Protein AF-A0A7C3INT1-F1 (afdb_monomer_lite)

Foldseek 3Di:
DDPLLVLLLVLQCVLLVVVPDDDCDDPRVVVVVVVVVVNCCSPPVVVVVLLVVLVVVLVVQLVVLVVQLVVLLVVCCVPVNPVQADPVGQGDPVCCPPPSNVSNVVSVCSNVPSPPSVVVSSVVSVVSSVQCVVQDDPNGGHQDQDDDPDDPDPPPRND

Structure (mmCIF, N/CA/C/O backbone):
data_AF-A0A7C3INT1-F1
#
_entry.id   AF-A0A7C3INT1-F1
#
loop_
_atom_site.group_PDB
_atom_site.id
_atom_site.type_symbol
_atom_site.label_atom_id
_atom_site.label_alt_id
_atom_site.label_comp_id
_atom_site.label_asym_id
_atom_site.label_entity_id
_atom_site.label_seq_id
_atom_site.pdbx_PDB_ins_code
_atom_site.Cartn_x
_atom_site.Cartn_y
_atom_site.Cartn_z
_atom_site.occupancy
_atom_site.B_iso_or_equiv
_atom_site.auth_seq_id
_atom_site.auth_comp_id
_atom_site.auth_asym_id
_atom_site.auth_atom_id
_atom_site.pdbx_PDB_model_num
ATOM 1 N N . MET A 1 1 ? -5.350 6.774 -11.304 1.00 66.31 1 MET A N 1
ATOM 2 C CA . MET A 1 1 ? -4.015 6.719 -10.671 1.00 66.31 1 MET A CA 1
ATOM 3 C C . MET A 1 1 ? -3.933 7.810 -9.627 1.00 66.31 1 MET A C 1
ATOM 5 O O . MET A 1 1 ? -4.370 8.922 -9.908 1.00 66.31 1 MET A O 1
ATOM 9 N N . SER A 1 2 ? -3.428 7.494 -8.437 1.00 84.94 2 SER A N 1
ATOM 10 C CA . SER A 1 2 ? -3.229 8.496 -7.383 1.00 84.94 2 SER A CA 1
ATOM 11 C C . SER A 1 2 ? -2.004 9.371 -7.681 1.00 84.94 2 SER A C 1
ATOM 13 O O . SER A 1 2 ? -1.085 8.953 -8.384 1.00 84.94 2 SER A O 1
ATOM 15 N N . GLU A 1 3 ? -1.952 10.585 -7.126 1.00 91.75 3 GLU A N 1
ATOM 16 C CA . GLU A 1 3 ? -0.785 11.472 -7.277 1.00 91.75 3 GLU A CA 1
ATOM 17 C C . GLU A 1 3 ? 0.505 10.811 -6.751 1.00 91.75 3 GLU A C 1
ATOM 19 O O . GLU A 1 3 ? 1.568 10.916 -7.364 1.00 91.75 3 GLU A O 1
ATOM 24 N N . ASN A 1 4 ? 0.406 10.071 -5.641 1.00 91.94 4 ASN A N 1
ATOM 25 C CA . ASN A 1 4 ? 1.542 9.377 -5.031 1.00 91.94 4 ASN A CA 1
ATOM 26 C C . ASN A 1 4 ? 2.052 8.222 -5.900 1.00 91.94 4 ASN A C 1
ATOM 28 O O . ASN A 1 4 ? 3.264 8.027 -5.992 1.00 91.94 4 ASN A O 1
ATOM 32 N N . GLN A 1 5 ? 1.148 7.493 -6.563 1.00 93.38 5 GLN A N 1
ATOM 33 C CA . GLN A 1 5 ? 1.514 6.455 -7.525 1.00 93.38 5 GLN A CA 1
ATOM 34 C C . GLN A 1 5 ? 2.343 7.049 -8.667 1.00 93.38 5 GLN A C 1
ATOM 36 O O . GLN A 1 5 ? 3.431 6.555 -8.948 1.00 93.38 5 GLN A O 1
ATOM 41 N N . VAL A 1 6 ? 1.872 8.141 -9.279 1.00 95.06 6 VAL A N 1
ATOM 42 C CA . VAL A 1 6 ? 2.576 8.798 -10.393 1.00 95.06 6 VAL A CA 1
ATOM 43 C C . VAL A 1 6 ? 3.956 9.292 -9.955 1.00 95.06 6 VAL A C 1
ATOM 45 O O . VAL A 1 6 ? 4.946 9.045 -10.643 1.00 95.06 6 VAL A O 1
ATOM 48 N N . LYS A 1 7 ? 4.055 9.929 -8.7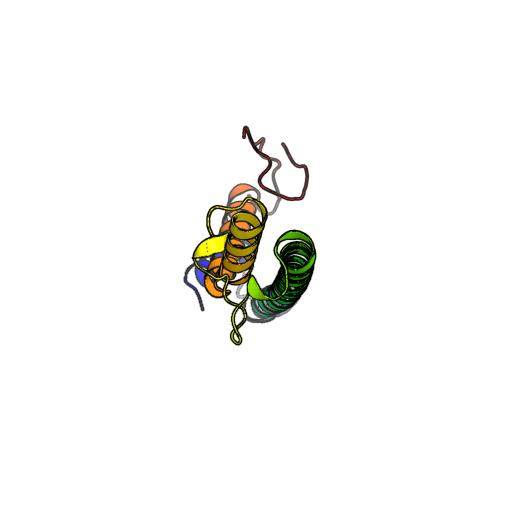80 1.00 95.19 7 LYS A N 1
ATOM 49 C CA . LYS A 1 7 ? 5.346 10.366 -8.220 1.00 95.19 7 LYS A CA 1
ATOM 50 C C . LYS A 1 7 ? 6.321 9.205 -8.043 1.00 95.19 7 LYS A C 1
ATOM 52 O O . LYS A 1 7 ? 7.490 9.338 -8.394 1.00 95.19 7 LYS A O 1
ATOM 57 N N . PHE A 1 8 ? 5.854 8.073 -7.517 1.00 95.38 8 PHE A N 1
ATOM 58 C CA . PHE A 1 8 ? 6.712 6.908 -7.323 1.00 95.38 8 PHE A CA 1
ATOM 59 C C . PHE A 1 8 ? 7.135 6.258 -8.644 1.00 95.38 8 PHE A C 1
ATOM 61 O O . PHE A 1 8 ? 8.306 5.931 -8.808 1.00 95.38 8 PHE A O 1
ATOM 68 N N . GLN A 1 9 ? 6.224 6.130 -9.610 1.00 95.00 9 GLN A N 1
ATOM 69 C CA . GLN A 1 9 ? 6.555 5.603 -10.937 1.00 95.00 9 GLN A CA 1
ATOM 70 C C . GLN A 1 9 ? 7.601 6.470 -11.650 1.00 95.00 9 GLN A C 1
ATOM 72 O O . GLN A 1 9 ? 8.540 5.939 -12.235 1.00 95.00 9 GLN A O 1
ATOM 77 N N . ASN A 1 10 ? 7.480 7.797 -11.562 1.00 94.00 10 ASN A N 1
ATOM 78 C CA . ASN A 1 10 ? 8.466 8.714 -12.138 1.00 94.00 10 ASN A CA 1
ATOM 79 C C . ASN A 1 10 ? 9.834 8.577 -11.469 1.00 94.00 10 ASN A C 1
ATOM 81 O O . ASN A 1 10 ? 10.834 8.500 -12.175 1.00 94.00 10 ASN A O 1
ATOM 85 N N . LEU A 1 11 ? 9.867 8.463 -10.136 1.00 93.50 11 LEU A N 1
ATOM 86 C CA . LEU A 1 11 ? 11.106 8.180 -9.416 1.00 93.50 11 LEU A CA 1
ATOM 87 C C . LEU A 1 11 ? 11.752 6.899 -9.953 1.00 93.50 11 LEU A C 1
ATOM 89 O O . LEU A 1 11 ? 12.918 6.927 -10.314 1.00 93.50 11 LEU A O 1
ATOM 93 N N . LEU A 1 12 ? 11.011 5.793 -10.072 1.00 92.50 12 LEU A N 1
ATOM 94 C CA . LEU A 1 12 ? 11.570 4.537 -10.585 1.00 92.50 12 LEU A CA 1
ATOM 95 C C . LEU A 1 12 ? 12.171 4.691 -11.989 1.00 92.50 12 LEU A C 1
ATOM 97 O O . LEU A 1 12 ? 13.268 4.190 -12.225 1.00 92.50 12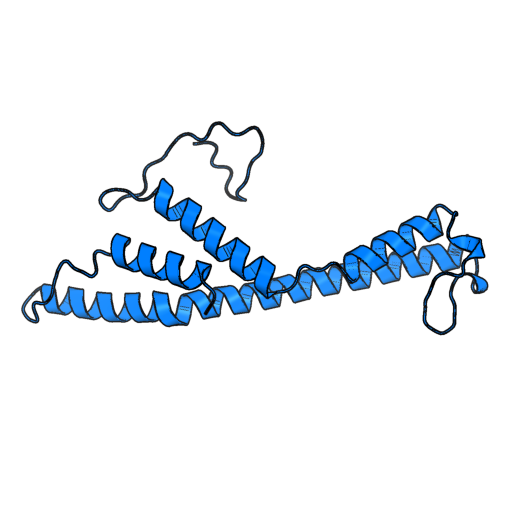 LEU A O 1
ATOM 101 N N . ARG A 1 13 ? 11.506 5.412 -12.900 1.00 90.88 13 ARG A N 1
ATOM 102 C CA . ARG A 1 13 ? 12.041 5.674 -14.250 1.00 90.88 13 ARG A CA 1
ATOM 103 C C . ARG A 1 13 ? 13.353 6.461 -14.218 1.00 90.88 13 ARG A C 1
ATOM 105 O O . ARG A 1 13 ? 14.262 6.143 -14.984 1.00 90.88 13 ARG A O 1
ATOM 112 N N . GLU A 1 14 ? 13.475 7.423 -13.304 1.00 88.69 14 GLU A N 1
ATOM 113 C CA . GLU A 1 14 ? 14.725 8.148 -13.054 1.00 88.69 14 GLU A CA 1
ATOM 114 C C . GLU A 1 14 ? 15.816 7.206 -12.519 1.00 88.69 14 GLU A C 1
ATOM 116 O O . GLU A 1 14 ? 16.918 7.169 -13.067 1.00 88.69 14 GLU A O 1
ATOM 121 N N . LEU A 1 15 ? 15.508 6.377 -11.510 1.00 87.94 15 LEU A N 1
ATOM 122 C CA . LEU A 1 15 ? 16.486 5.443 -10.929 1.00 87.94 15 LEU A CA 1
ATOM 123 C C . LEU A 1 15 ? 17.005 4.444 -11.966 1.00 87.94 15 LEU A C 1
ATOM 125 O O . LEU A 1 15 ? 18.201 4.155 -11.994 1.00 87.94 15 LEU A O 1
ATOM 129 N N . PHE A 1 16 ? 16.124 3.947 -12.835 1.00 85.81 16 PHE A N 1
ATOM 130 C CA . PHE A 1 16 ? 16.478 3.039 -13.924 1.00 85.81 16 PHE A CA 1
ATOM 131 C C . PHE A 1 16 ? 17.035 3.749 -15.167 1.00 85.81 16 PHE A C 1
ATOM 133 O O . PHE A 1 16 ? 17.254 3.091 -16.183 1.00 85.81 16 PHE A O 1
ATOM 140 N N . GLN A 1 17 ? 17.296 5.059 -15.082 1.00 79.38 17 GLN A N 1
ATOM 141 C CA . GLN A 1 17 ? 17.956 5.863 -16.113 1.00 79.38 17 GLN A CA 1
ATOM 142 C C . GLN A 1 17 ? 17.291 5.723 -17.480 1.00 79.38 17 GLN A C 1
ATOM 144 O O . GLN A 1 17 ? 17.943 5.479 -18.502 1.00 79.38 17 GLN A O 1
ATOM 149 N N . PHE A 1 18 ? 15.966 5.874 -17.508 1.00 79.44 18 PHE A N 1
ATOM 150 C CA . PHE A 1 18 ? 15.223 5.729 -18.749 1.00 79.44 18 PHE A CA 1
ATOM 151 C C . PHE A 1 18 ? 15.668 6.743 -19.826 1.00 79.44 18 PHE A C 1
ATOM 153 O O . PHE A 1 18 ? 15.566 6.456 -21.015 1.00 79.44 18 PHE A O 1
ATOM 160 N N . ASP A 1 19 ? 16.288 7.856 -19.464 1.00 71.62 19 ASP A N 1
ATOM 161 C CA . ASP A 1 19 ? 16.693 8.872 -20.439 1.00 71.62 19 ASP A CA 1
ATOM 162 C C . ASP A 1 19 ? 18.065 8.603 -21.103 1.00 71.62 19 ASP A C 1
ATOM 164 O O . ASP A 1 19 ? 18.484 9.349 -21.985 1.00 71.62 19 ASP A O 1
ATOM 168 N N . CYS A 1 20 ? 18.791 7.541 -20.718 1.00 66.12 20 CYS A N 1
ATOM 169 C CA . CYS A 1 20 ? 20.211 7.382 -21.078 1.00 66.12 20 CYS A CA 1
ATOM 170 C C . CYS A 1 20 ? 20.530 6.540 -22.333 1.00 66.12 20 CYS A C 1
ATOM 172 O O . CYS A 1 20 ? 21.707 6.411 -22.671 1.00 66.12 20 CYS A O 1
ATOM 174 N N . ALA A 1 21 ? 19.555 5.969 -23.052 1.00 62.81 21 ALA A N 1
ATOM 175 C CA . ALA A 1 21 ? 19.850 5.183 -24.260 1.00 62.81 21 ALA A CA 1
ATOM 176 C C . ALA A 1 21 ? 18.649 5.049 -25.207 1.00 62.81 21 ALA A C 1
ATOM 178 O O . ALA A 1 21 ? 17.658 4.423 -24.835 1.00 62.81 21 ALA A O 1
ATOM 179 N N . ASP A 1 22 ? 18.803 5.561 -26.433 1.00 64.00 22 ASP A N 1
ATOM 180 C CA . ASP A 1 22 ? 17.829 5.488 -27.540 1.00 64.00 22 ASP A CA 1
ATOM 181 C C . ASP A 1 22 ? 18.479 4.909 -28.819 1.00 64.00 22 ASP A C 1
ATOM 183 O O . ASP A 1 22 ? 18.247 5.332 -29.950 1.00 64.00 22 ASP A O 1
ATOM 187 N N . LEU A 1 23 ? 19.396 3.956 -28.632 1.00 74.62 23 LEU A N 1
ATOM 188 C CA . LEU A 1 23 ? 20.146 3.316 -29.715 1.00 74.62 23 LEU A CA 1
ATOM 189 C C . LEU A 1 23 ? 19.650 1.875 -29.894 1.00 74.62 23 LEU A C 1
ATOM 191 O O . LEU A 1 23 ? 19.563 1.129 -28.929 1.00 74.62 23 LEU A O 1
ATOM 195 N N . ASP A 1 24 ? 19.366 1.454 -31.127 1.00 73.94 24 ASP A N 1
ATOM 196 C CA . ASP A 1 24 ? 18.757 0.140 -31.421 1.00 73.94 24 ASP A CA 1
ATOM 197 C C . ASP A 1 24 ? 19.739 -0.896 -32.000 1.00 73.94 24 ASP A C 1
ATOM 199 O O . ASP A 1 24 ? 19.371 -1.798 -32.757 1.00 73.94 24 ASP A O 1
ATOM 203 N N . PHE A 1 25 ? 21.022 -0.807 -31.649 1.00 79.31 25 PHE A N 1
ATOM 204 C CA . PHE A 1 25 ? 22.046 -1.727 -32.152 1.00 79.31 25 PHE A CA 1
ATOM 205 C C . PHE A 1 25 ? 22.970 -2.257 -31.054 1.00 79.31 25 PHE A C 1
ATOM 207 O O . PHE A 1 25 ? 23.144 -1.652 -29.999 1.00 79.31 25 PHE A O 1
ATOM 214 N N . GLY A 1 26 ? 23.585 -3.417 -31.307 1.00 80.19 26 GLY A N 1
ATOM 215 C CA . GLY A 1 26 ? 24.545 -4.030 -30.386 1.00 80.19 26 GLY A CA 1
ATOM 216 C C . GLY A 1 26 ? 23.973 -4.242 -28.978 1.00 80.19 26 GLY A C 1
ATOM 217 O O . GLY A 1 26 ? 22.865 -4.754 -28.817 1.00 80.19 26 GLY A O 1
ATOM 218 N N . ILE A 1 27 ? 24.730 -3.836 -27.954 1.00 78.31 27 ILE A N 1
ATOM 219 C CA . ILE A 1 27 ? 24.345 -3.978 -26.540 1.00 78.31 27 ILE A CA 1
ATOM 220 C C . ILE A 1 27 ? 23.086 -3.175 -26.171 1.00 78.31 27 ILE A C 1
ATOM 222 O O . ILE A 1 27 ? 22.331 -3.588 -25.289 1.00 78.31 27 ILE A O 1
ATOM 226 N N . TYR A 1 28 ? 22.801 -2.084 -26.885 1.00 79.00 28 TYR A N 1
ATOM 227 C CA . TYR A 1 28 ? 21.659 -1.220 -26.596 1.00 79.00 28 TYR A CA 1
ATOM 228 C C . TYR A 1 28 ? 20.314 -1.902 -26.882 1.00 79.00 28 TYR A C 1
ATOM 230 O O . TYR A 1 28 ? 19.354 -1.684 -26.152 1.00 79.00 28 TYR A O 1
ATOM 238 N N . ARG A 1 29 ? 20.256 -2.853 -27.827 1.00 78.94 29 ARG A N 1
ATOM 239 C CA . ARG A 1 29 ? 19.043 -3.654 -28.082 1.00 78.94 29 ARG A CA 1
ATOM 240 C C . ARG A 1 29 ? 18.636 -4.503 -26.870 1.00 78.94 29 ARG A C 1
ATOM 242 O O . ARG A 1 29 ? 17.450 -4.654 -26.586 1.00 78.94 29 ARG A O 1
ATOM 249 N N . ILE A 1 30 ? 19.613 -5.036 -26.129 1.00 80.25 30 ILE A N 1
ATOM 250 C CA . ILE A 1 30 ? 19.364 -5.775 -24.879 1.00 80.25 30 ILE A CA 1
ATOM 251 C C . ILE A 1 30 ? 18.887 -4.812 -23.786 1.00 80.25 30 ILE A C 1
ATOM 253 O O . ILE A 1 30 ? 17.983 -5.152 -23.023 1.00 80.25 30 ILE A O 1
ATOM 257 N N . MET A 1 31 ? 19.463 -3.608 -23.717 1.00 76.56 31 MET A N 1
ATOM 258 C CA . MET A 1 31 ? 19.019 -2.576 -22.777 1.00 76.56 31 MET A CA 1
ATOM 259 C C . MET A 1 31 ? 17.590 -2.105 -23.061 1.00 76.56 31 MET A C 1
ATOM 261 O O . MET A 1 31 ? 16.801 -2.019 -22.124 1.00 76.56 31 MET A O 1
ATOM 265 N N . ASN A 1 32 ? 17.217 -1.913 -24.327 1.00 81.50 32 ASN A N 1
ATOM 266 C CA . ASN A 1 32 ? 15.861 -1.526 -24.726 1.00 81.50 32 ASN A CA 1
ATOM 267 C C . ASN A 1 32 ? 14.838 -2.633 -24.440 1.00 81.50 32 ASN A C 1
ATOM 269 O O . ASN A 1 32 ? 13.740 -2.350 -23.967 1.00 81.50 32 ASN A O 1
ATOM 273 N N . TYR A 1 33 ? 15.208 -3.905 -24.626 1.00 83.88 33 TYR A N 1
ATOM 274 C CA . TYR A 1 33 ? 14.356 -5.019 -24.202 1.00 83.88 33 TYR A CA 1
ATOM 275 C C . TYR A 1 33 ? 14.136 -5.022 -22.681 1.00 83.88 33 TYR A C 1
ATOM 277 O O . TYR A 1 33 ? 13.003 -5.116 -22.216 1.00 83.88 33 TYR A O 1
ATOM 285 N N . LYS A 1 34 ? 15.208 -4.866 -21.890 1.00 83.56 34 LYS A N 1
ATOM 286 C CA . LYS A 1 34 ? 15.101 -4.775 -20.424 1.00 83.56 34 LYS A CA 1
ATOM 287 C C . LYS A 1 34 ? 14.264 -3.575 -19.983 1.00 83.56 34 LYS A C 1
ATOM 289 O O . LYS A 1 34 ? 13.453 -3.713 -19.077 1.00 83.56 34 LYS A O 1
ATOM 294 N N . ARG A 1 35 ? 14.418 -2.429 -20.646 1.00 87.31 35 ARG A N 1
ATOM 295 C CA . ARG A 1 35 ? 13.614 -1.223 -20.430 1.00 87.31 35 ARG A CA 1
ATOM 296 C C . ARG A 1 35 ? 12.126 -1.497 -20.625 1.00 87.31 35 ARG A C 1
ATOM 298 O O . ARG A 1 35 ? 11.349 -1.104 -19.768 1.00 87.31 35 ARG A O 1
ATOM 305 N N . ALA A 1 36 ? 11.730 -2.188 -21.696 1.00 89.00 36 ALA A N 1
ATOM 306 C CA . ALA A 1 36 ? 10.324 -2.523 -21.931 1.00 89.00 36 ALA A CA 1
ATOM 307 C C . ALA A 1 36 ? 9.738 -3.381 -20.795 1.00 89.00 36 ALA A C 1
ATOM 309 O O . ALA A 1 36 ? 8.641 -3.108 -20.316 1.00 89.00 36 ALA A O 1
ATOM 310 N N . VAL A 1 37 ? 10.503 -4.366 -20.313 1.00 91.38 37 VAL A N 1
ATOM 311 C CA . VAL A 1 37 ? 10.108 -5.201 -19.165 1.00 91.38 37 VAL A CA 1
ATOM 312 C C . VAL A 1 37 ? 9.984 -4.367 -17.886 1.00 91.38 37 VAL A C 1
ATOM 314 O O . VAL A 1 37 ? 9.026 -4.525 -17.135 1.00 91.38 37 VAL A O 1
ATOM 317 N N . ILE A 1 38 ? 10.929 -3.456 -17.636 1.00 90.94 38 ILE A N 1
ATOM 318 C CA . ILE A 1 38 ? 10.893 -2.575 -16.460 1.00 90.94 38 ILE A CA 1
ATOM 319 C C . ILE A 1 38 ? 9.721 -1.587 -16.550 1.00 90.94 38 ILE A C 1
ATOM 321 O O . ILE A 1 38 ? 9.064 -1.339 -15.545 1.00 90.94 38 ILE A O 1
ATOM 325 N N . GLU A 1 39 ? 9.417 -1.052 -17.732 1.00 93.38 39 GLU A N 1
ATOM 326 C CA . GLU A 1 39 ? 8.277 -0.150 -17.923 1.00 93.38 39 GLU A CA 1
ATOM 327 C C . GLU A 1 39 ? 6.955 -0.862 -17.643 1.00 93.38 39 GLU A C 1
ATOM 329 O O . GLU A 1 39 ? 6.126 -0.335 -16.906 1.00 93.38 39 GLU A O 1
ATOM 334 N N . GLN A 1 40 ? 6.787 -2.085 -18.159 1.00 95.31 40 GLN A N 1
ATOM 335 C CA . GLN A 1 40 ? 5.619 -2.910 -17.857 1.00 95.31 40 GLN A CA 1
ATOM 336 C C . GLN A 1 40 ? 5.501 -3.167 -16.350 1.00 95.31 40 GLN A C 1
ATOM 338 O O . GLN A 1 40 ? 4.420 -3.016 -15.774 1.00 95.31 40 GLN A O 1
ATOM 343 N N . PHE A 1 41 ? 6.624 -3.460 -15.690 1.00 95.25 41 PHE A N 1
ATOM 344 C CA . PHE A 1 41 ? 6.637 -3.636 -14.246 1.00 95.25 41 PHE A CA 1
ATOM 345 C C . PHE A 1 41 ? 6.180 -2.372 -13.502 1.00 95.25 41 PHE A C 1
ATOM 347 O O . PHE A 1 41 ? 5.335 -2.449 -12.612 1.00 95.25 41 PHE A O 1
ATOM 354 N N . ILE A 1 42 ? 6.705 -1.198 -13.868 1.00 94.81 42 ILE A N 1
ATOM 355 C CA . ILE A 1 42 ? 6.385 0.085 -13.222 1.00 94.81 42 ILE A CA 1
ATOM 356 C C . ILE A 1 42 ? 4.922 0.483 -13.464 1.00 94.81 42 ILE A C 1
ATOM 358 O O . ILE A 1 42 ? 4.252 0.976 -12.548 1.00 94.81 42 ILE A O 1
ATOM 362 N N . ALA A 1 43 ? 4.435 0.313 -14.693 1.00 94.88 43 ALA A N 1
ATOM 363 C CA . ALA A 1 43 ? 3.125 0.787 -15.119 1.00 94.88 43 ALA A CA 1
ATOM 364 C C . ALA A 1 43 ? 1.981 -0.141 -14.687 1.00 94.88 43 ALA A C 1
ATOM 366 O O . ALA A 1 43 ? 0.918 0.357 -14.313 1.00 94.88 43 ALA A O 1
ATOM 367 N N . GLU A 1 44 ? 2.200 -1.458 -14.711 1.00 95.12 44 GLU A N 1
ATOM 368 C CA . GLU A 1 44 ? 1.138 -2.460 -14.564 1.00 95.12 44 GLU A CA 1
ATOM 369 C C . GLU A 1 44 ? 1.382 -3.408 -13.388 1.00 95.12 44 GLU A C 1
ATOM 371 O O . GLU A 1 44 ? 0.543 -3.493 -12.486 1.00 95.12 44 GLU A O 1
ATOM 376 N N . ASP A 1 45 ? 2.522 -4.107 -13.363 1.00 96.19 45 ASP A N 1
ATOM 377 C CA . ASP A 1 45 ? 2.724 -5.202 -12.405 1.00 96.19 45 ASP A CA 1
ATOM 378 C C . ASP A 1 45 ? 2.809 -4.713 -10.964 1.00 96.19 45 ASP A C 1
ATOM 380 O O . ASP A 1 45 ? 2.199 -5.306 -10.076 1.00 96.19 45 ASP A O 1
ATOM 384 N N . LEU A 1 46 ? 3.538 -3.623 -10.726 1.00 94.31 46 LEU A N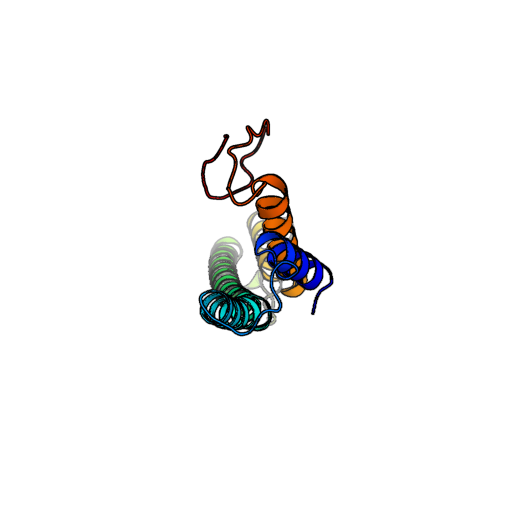 1
ATOM 385 C CA . LEU A 1 46 ? 3.716 -3.054 -9.398 1.00 94.31 46 LEU A CA 1
ATOM 386 C C . LEU A 1 46 ? 2.388 -2.522 -8.824 1.00 94.31 46 LEU A C 1
ATOM 388 O O . LEU A 1 46 ? 2.044 -2.927 -7.710 1.00 94.31 46 LEU A O 1
ATOM 392 N N . PRO A 1 47 ? 1.609 -1.671 -9.529 1.00 94.19 47 PRO A N 1
ATOM 393 C CA . PRO A 1 47 ? 0.295 -1.258 -9.040 1.00 94.19 47 PRO A CA 1
ATOM 394 C C . PRO A 1 47 ? -0.648 -2.432 -8.783 1.00 94.19 47 PRO A C 1
ATOM 396 O O . PRO A 1 47 ? -1.330 -2.454 -7.759 1.00 94.19 47 PRO A O 1
ATOM 399 N N . ARG A 1 48 ? -0.651 -3.433 -9.673 1.00 94.56 48 ARG A N 1
ATOM 400 C CA . ARG A 1 48 ? -1.452 -4.648 -9.503 1.00 94.56 48 ARG A CA 1
ATOM 401 C C . ARG A 1 48 ? -1.049 -5.418 -8.246 1.00 94.56 48 ARG A C 1
ATOM 403 O O . ARG A 1 48 ? -1.918 -5.755 -7.451 1.00 94.56 48 ARG A O 1
ATOM 410 N N . ALA A 1 49 ? 0.246 -5.644 -8.030 1.00 93.06 49 ALA A N 1
ATOM 411 C CA . ALA A 1 49 ? 0.743 -6.352 -6.852 1.00 93.06 49 ALA A CA 1
ATOM 412 C C . ALA A 1 49 ? 0.391 -5.622 -5.546 1.00 93.06 49 ALA A C 1
ATOM 414 O O . ALA A 1 49 ? -0.029 -6.256 -4.581 1.00 93.06 49 ALA A O 1
ATOM 415 N N . ILE A 1 50 ? 0.507 -4.288 -5.517 1.00 90.19 50 ILE A N 1
ATOM 416 C CA . ILE A 1 50 ? 0.118 -3.480 -4.352 1.00 90.19 50 ILE A CA 1
ATOM 417 C C . ILE A 1 50 ? -1.384 -3.610 -4.080 1.00 90.19 50 ILE A C 1
ATOM 419 O O . ILE A 1 50 ? -1.772 -3.822 -2.932 1.00 90.19 50 ILE A O 1
ATOM 423 N N . ALA A 1 51 ? -2.223 -3.515 -5.115 1.00 89.06 51 ALA A N 1
ATOM 424 C CA . ALA A 1 51 ? -3.671 -3.645 -4.977 1.00 89.06 51 ALA A CA 1
ATOM 425 C C . ALA A 1 51 ? -4.088 -5.049 -4.502 1.00 89.06 51 ALA A C 1
ATOM 427 O O . ALA A 1 51 ? -4.940 -5.175 -3.624 1.00 89.06 51 ALA A O 1
ATOM 428 N N . GLU A 1 52 ? -3.468 -6.105 -5.034 1.00 89.75 52 GLU A N 1
ATOM 429 C CA . GLU A 1 52 ? -3.731 -7.485 -4.611 1.00 89.75 52 GLU A CA 1
ATOM 430 C C . GLU A 1 52 ? -3.352 -7.720 -3.143 1.00 89.75 52 GLU A C 1
ATOM 432 O O . GLU A 1 52 ? -4.136 -8.300 -2.389 1.00 89.75 52 GLU A O 1
ATOM 437 N N . GLU A 1 53 ? -2.179 -7.251 -2.711 1.00 87.38 53 GLU A N 1
ATOM 438 C CA . GLU A 1 53 ? -1.735 -7.393 -1.320 1.00 87.38 53 GLU A CA 1
ATOM 439 C C . GLU A 1 53 ? -2.563 -6.534 -0.355 1.00 87.38 53 GLU A C 1
ATOM 441 O O . GLU A 1 53 ? -2.916 -6.998 0.730 1.00 87.38 53 GLU A O 1
ATOM 446 N N . LEU A 1 54 ? -2.961 -5.323 -0.758 1.00 84.81 54 LEU A N 1
ATOM 447 C CA . LEU A 1 54 ? -3.909 -4.503 0.000 1.00 84.81 54 LEU A CA 1
ATOM 448 C C . LEU A 1 54 ? -5.255 -5.202 0.167 1.00 84.81 54 LEU A C 1
ATOM 450 O O . LEU A 1 54 ? -5.785 -5.230 1.274 1.00 84.81 54 LEU A O 1
ATOM 454 N N . ALA A 1 55 ? -5.794 -5.795 -0.899 1.00 82.56 55 ALA A N 1
ATOM 455 C CA . ALA A 1 55 ? -7.057 -6.518 -0.838 1.00 82.56 55 ALA A CA 1
ATOM 456 C C . ALA A 1 55 ? -6.966 -7.733 0.099 1.00 82.56 55 ALA A C 1
ATOM 458 O O . ALA A 1 55 ? -7.862 -7.948 0.916 1.00 82.56 55 ALA A O 1
ATOM 459 N N . ARG A 1 56 ? -5.865 -8.496 0.039 1.00 82.00 56 ARG A N 1
ATOM 460 C CA . ARG A 1 56 ? -5.607 -9.626 0.952 1.00 82.00 56 ARG A CA 1
ATOM 461 C C . ARG A 1 56 ? -5.475 -9.169 2.406 1.00 82.00 56 ARG A C 1
ATOM 463 O O . ARG A 1 56 ? -6.078 -9.777 3.289 1.00 82.00 56 ARG A O 1
ATOM 470 N N . GLY A 1 57 ? -4.718 -8.099 2.652 1.00 75.56 57 GLY A N 1
ATOM 471 C CA . GLY A 1 57 ? -4.518 -7.522 3.981 1.00 75.56 57 GLY A CA 1
ATOM 472 C C . GLY A 1 57 ? -5.805 -6.953 4.576 1.00 75.56 57 GLY A C 1
ATOM 473 O O . GLY A 1 57 ? -6.135 -7.257 5.718 1.00 75.56 57 GLY A O 1
ATOM 474 N N . ALA A 1 58 ? -6.583 -6.216 3.782 1.00 69.75 58 ALA A N 1
ATOM 475 C CA . ALA A 1 58 ? -7.883 -5.691 4.185 1.00 69.75 58 ALA A CA 1
ATOM 476 C C . ALA A 1 58 ? -8.871 -6.819 4.522 1.00 69.75 58 ALA A C 1
ATOM 478 O O . ALA A 1 58 ? -9.574 -6.735 5.526 1.00 69.75 58 ALA A O 1
ATOM 479 N N . LEU A 1 59 ? -8.881 -7.912 3.746 1.00 64.44 59 LEU A N 1
ATOM 480 C CA . LEU A 1 59 ? -9.672 -9.102 4.074 1.00 64.44 59 LEU A CA 1
ATOM 481 C C . LEU A 1 59 ? -9.246 -9.730 5.408 1.00 64.44 59 LEU A C 1
ATOM 483 O O . LEU A 1 59 ? -10.099 -10.148 6.192 1.00 64.44 59 LEU A O 1
ATOM 487 N N . ALA A 1 60 ? -7.941 -9.807 5.673 1.00 69.50 60 ALA A N 1
ATOM 488 C CA . ALA A 1 60 ? -7.417 -10.351 6.921 1.00 69.50 60 ALA A CA 1
ATOM 489 C C . ALA A 1 60 ? -7.767 -9.459 8.124 1.00 69.50 60 ALA A C 1
ATOM 491 O O . ALA A 1 60 ? -8.246 -9.972 9.135 1.00 69.50 60 ALA A O 1
ATOM 492 N N . GLU A 1 61 ? -7.602 -8.139 8.005 1.00 69.75 61 GLU A N 1
ATOM 493 C CA . GLU A 1 61 ? -7.993 -7.173 9.039 1.00 69.75 61 GLU A CA 1
ATOM 494 C C . GLU A 1 61 ? -9.503 -7.201 9.290 1.00 69.75 61 GLU A C 1
ATOM 496 O O . GLU A 1 61 ? -9.932 -7.223 10.441 1.00 69.75 61 GLU A O 1
ATOM 501 N N . GLN A 1 62 ? -10.324 -7.282 8.240 1.00 68.19 62 GLN A N 1
ATOM 502 C CA . GLN A 1 62 ? -11.777 -7.361 8.373 1.00 68.19 62 GLN A CA 1
ATOM 503 C C . GLN A 1 62 ? -12.232 -8.688 8.997 1.00 68.19 62 GLN A C 1
ATOM 505 O O . GLN A 1 62 ? -13.126 -8.700 9.845 1.00 68.19 62 GLN A O 1
ATOM 510 N N . SER A 1 63 ? -11.595 -9.806 8.644 1.00 71.81 63 SER A N 1
ATOM 511 C CA . SER A 1 63 ? -11.825 -11.107 9.286 1.00 71.81 63 SER A CA 1
ATOM 512 C C . SER A 1 63 ? -11.447 -11.079 10.774 1.00 71.81 63 SER A C 1
ATOM 514 O O . SER A 1 63 ? -12.208 -11.530 11.628 1.00 71.81 63 SER A O 1
ATOM 516 N N . GLN A 1 64 ? -10.317 -10.464 11.128 1.00 77.88 64 GLN A N 1
ATOM 517 C CA . GLN A 1 64 ? -9.927 -10.294 12.529 1.00 77.88 64 GLN A CA 1
ATOM 518 C C . GLN A 1 64 ? -10.868 -9.347 13.281 1.00 77.88 64 GLN A C 1
ATOM 520 O O . GLN A 1 64 ? -11.243 -9.636 14.416 1.00 77.88 64 GLN A O 1
ATOM 525 N N . ALA A 1 65 ? -11.290 -8.245 12.658 1.00 76.12 65 ALA A N 1
ATOM 526 C CA . ALA A 1 65 ? -12.202 -7.279 13.258 1.00 76.12 65 ALA A CA 1
ATOM 527 C C . ALA A 1 65 ? -13.595 -7.879 13.498 1.00 76.12 65 ALA A C 1
ATOM 529 O O . ALA A 1 65 ? -14.181 -7.655 14.555 1.00 76.12 65 ALA A O 1
ATOM 530 N N . THR A 1 66 ? -14.104 -8.685 12.560 1.00 77.19 66 THR A N 1
ATOM 531 C CA . THR A 1 66 ? -15.377 -9.410 12.713 1.00 77.19 66 THR A CA 1
ATOM 532 C C . THR A 1 66 ? -15.297 -10.468 13.814 1.00 77.19 66 THR A C 1
ATOM 534 O O . THR A 1 66 ? -16.164 -10.495 14.684 1.00 77.19 66 THR A O 1
ATOM 537 N N . GLN A 1 67 ? -14.225 -11.264 13.871 1.00 82.94 67 GLN A N 1
ATOM 538 C CA . GLN A 1 67 ? -14.004 -12.229 14.959 1.00 82.94 67 GLN A CA 1
ATOM 539 C C . GLN A 1 67 ? -13.854 -11.550 16.329 1.00 82.94 67 GLN A C 1
ATOM 541 O O . GLN A 1 67 ? -14.427 -12.003 17.324 1.00 82.94 67 GLN A O 1
ATOM 546 N N . ALA A 1 68 ? -13.106 -10.444 16.398 1.00 82.50 68 ALA A N 1
ATOM 547 C CA . ALA A 1 68 ? -12.950 -9.660 17.617 1.00 82.50 68 ALA A CA 1
ATOM 548 C C . ALA A 1 68 ? -14.304 -9.114 18.083 1.00 82.50 68 ALA A C 1
ATOM 550 O O . ALA A 1 68 ? -14.661 -9.283 19.251 1.00 82.50 68 ALA A O 1
ATOM 551 N N . LEU A 1 69 ? -15.093 -8.555 17.164 1.00 81.81 69 LEU A N 1
ATOM 552 C CA . LEU A 1 69 ? -16.452 -8.105 17.432 1.00 81.81 69 LEU A CA 1
ATOM 553 C C . LEU A 1 69 ? -17.354 -9.218 17.959 1.00 81.81 69 LEU A C 1
ATOM 555 O O . LEU A 1 69 ? -18.015 -9.022 18.975 1.00 81.81 69 LEU A O 1
ATOM 559 N N . GLU A 1 70 ? -17.363 -10.390 17.326 1.00 84.94 70 GLU A N 1
ATOM 560 C CA . GLU A 1 70 ? -18.154 -11.532 17.791 1.00 84.94 70 GLU A CA 1
ATOM 561 C C . GLU A 1 70 ? -17.736 -11.992 19.190 1.00 84.94 70 GLU A C 1
ATOM 563 O O . GLU A 1 70 ? -18.586 -12.306 20.026 1.00 84.94 70 GLU A O 1
ATOM 568 N N . SER A 1 71 ? -16.433 -11.997 19.479 1.00 86.19 71 SER A N 1
ATOM 569 C CA . SER A 1 71 ? -15.916 -12.371 20.797 1.00 86.19 71 SER A CA 1
ATOM 570 C C . SER A 1 71 ? -16.356 -11.392 21.891 1.00 86.19 71 SER A C 1
ATOM 572 O O . SER A 1 71 ? -16.749 -11.813 22.980 1.00 86.19 71 SER A O 1
ATOM 574 N N . VAL A 1 72 ? -16.342 -10.087 21.598 1.00 85.75 72 VAL A N 1
ATOM 575 C CA . VAL A 1 72 ? -16.790 -9.045 22.530 1.00 85.75 72 VAL A CA 1
ATOM 576 C C . VAL A 1 72 ? -18.311 -9.083 22.662 1.00 85.75 72 VAL A C 1
ATOM 578 O O . VAL A 1 72 ? -18.820 -8.969 23.772 1.00 85.75 72 VAL A O 1
ATOM 581 N N . ARG A 1 73 ? -19.038 -9.351 21.570 1.00 84.12 73 ARG A N 1
ATOM 582 C CA . ARG A 1 73 ? -20.493 -9.555 21.577 1.00 84.12 73 ARG A CA 1
ATOM 583 C C . ARG A 1 73 ? -20.895 -10.689 22.521 1.00 84.12 73 ARG A C 1
ATOM 585 O O . ARG A 1 73 ? -21.789 -10.504 23.338 1.00 84.12 73 ARG A O 1
ATOM 592 N N . LYS A 1 74 ? -20.214 -11.839 22.454 1.00 85.69 74 LYS A N 1
ATOM 593 C CA . LYS A 1 74 ? -20.463 -12.972 23.362 1.00 85.69 74 LYS A CA 1
ATOM 594 C C . LYS A 1 74 ? -20.207 -12.603 24.823 1.00 85.69 74 LYS A C 1
ATOM 596 O O . LYS A 1 74 ? -21.056 -12.864 25.663 1.00 85.69 74 LYS A O 1
ATOM 601 N N . LYS A 1 75 ? -19.096 -11.918 25.116 1.00 84.88 75 LYS A N 1
ATOM 602 C CA . LYS A 1 75 ? -18.783 -11.442 26.477 1.00 84.88 75 LYS A CA 1
ATOM 603 C C . LYS A 1 75 ? -19.831 -10.468 27.017 1.00 84.88 75 LYS A C 1
ATOM 605 O O . LYS A 1 75 ? -20.164 -10.515 28.194 1.00 84.88 75 LYS A O 1
ATOM 610 N N . VAL A 1 76 ? -20.346 -9.580 26.167 1.00 84.19 76 VAL A N 1
ATOM 611 C CA . VAL A 1 76 ? -21.414 -8.634 26.522 1.00 84.19 76 VAL A CA 1
ATOM 612 C C . VAL A 1 76 ? -22.686 -9.388 26.894 1.00 84.19 76 VAL A C 1
ATOM 614 O O . VAL A 1 76 ? -23.244 -9.109 27.947 1.00 84.19 76 VAL A O 1
ATOM 617 N N . LEU A 1 77 ? -23.094 -10.378 26.096 1.00 83.62 77 LEU A N 1
ATOM 618 C CA . LEU A 1 77 ? -24.267 -11.209 26.390 1.00 83.62 77 LEU A CA 1
ATOM 619 C C . LEU A 1 77 ? -24.086 -12.037 27.676 1.00 83.62 77 LEU A C 1
ATOM 621 O O . LEU A 1 77 ? -24.997 -12.093 28.495 1.00 83.62 77 LEU A O 1
ATOM 625 N N . GLU A 1 78 ? -22.899 -12.605 27.912 1.00 84.06 78 GLU A N 1
ATOM 626 C CA . GLU A 1 78 ? -22.597 -13.368 29.136 1.00 84.06 78 GLU A CA 1
ATOM 627 C C . GLU A 1 78 ? -22.617 -12.507 30.411 1.00 84.06 78 GLU A C 1
ATOM 629 O O . GLU A 1 78 ? -23.055 -12.969 31.463 1.00 84.06 78 GLU A O 1
ATOM 634 N N . VAL A 1 79 ? -22.130 -11.262 30.342 1.00 83.56 79 VAL A N 1
ATOM 635 C CA . VAL A 1 79 ? -21.994 -10.380 31.516 1.00 83.56 79 VAL A CA 1
ATOM 636 C C . VAL A 1 79 ? -23.247 -9.538 31.765 1.00 83.56 79 VAL A C 1
ATOM 638 O O . VAL A 1 79 ? -23.573 -9.254 32.917 1.00 83.56 79 VAL A O 1
ATOM 641 N N . LEU A 1 80 ? -23.921 -9.089 30.704 1.00 79.19 80 LEU A N 1
ATOM 642 C CA . LEU A 1 80 ? -25.011 -8.108 30.770 1.00 79.19 80 LEU A CA 1
ATOM 643 C C . LEU A 1 80 ? -26.391 -8.704 30.447 1.00 79.19 80 LEU A C 1
ATOM 645 O O . LEU A 1 80 ? -27.394 -8.037 30.703 1.00 79.19 80 LEU A O 1
ATOM 649 N N . GLY A 1 81 ? -26.444 -9.950 29.963 1.00 78.00 81 GLY A N 1
ATOM 650 C CA . GLY A 1 81 ? -27.667 -10.661 29.589 1.00 78.00 81 GLY A CA 1
ATOM 651 C C . GLY A 1 81 ? -28.124 -10.385 28.153 1.00 78.00 81 GLY A C 1
ATOM 652 O O . GLY A 1 81 ? -27.604 -9.498 27.473 1.00 78.00 81 GLY A O 1
ATOM 653 N N . ASP A 1 82 ? -29.128 -11.140 27.700 1.00 75.19 82 ASP A N 1
ATOM 654 C CA . ASP A 1 82 ? -29.655 -11.062 26.327 1.00 75.19 82 ASP A CA 1
ATOM 655 C C . ASP A 1 82 ? -30.293 -9.699 25.990 1.00 75.19 82 ASP A C 1
ATOM 657 O O . ASP A 1 82 ? -30.325 -9.304 24.827 1.00 75.19 82 ASP A O 1
ATOM 661 N N . ASP A 1 83 ? -30.698 -8.927 27.005 1.00 77.25 83 ASP A N 1
ATOM 662 C CA . ASP A 1 83 ? -31.268 -7.576 26.865 1.00 77.25 83 ASP A CA 1
ATOM 663 C C . ASP A 1 83 ? -30.217 -6.487 26.559 1.00 77.25 83 ASP A C 1
ATOM 665 O O . ASP A 1 83 ? -30.547 -5.304 26.436 1.00 77.25 83 ASP A O 1
ATOM 669 N N . ALA A 1 84 ? -28.929 -6.841 26.492 1.00 74.94 84 ALA A N 1
ATOM 670 C CA . ALA A 1 84 ? -27.849 -5.875 26.295 1.00 74.94 84 ALA A CA 1
ATOM 671 C C . ALA A 1 84 ? -27.740 -5.353 24.851 1.00 74.94 84 ALA A C 1
ATOM 673 O O . ALA A 1 84 ? -27.169 -4.277 24.631 1.00 74.94 84 ALA A O 1
ATOM 674 N N . LEU A 1 85 ? -28.276 -6.098 23.880 1.00 80.44 85 LEU A N 1
ATOM 675 C CA . LEU A 1 85 ? -28.227 -5.779 22.453 1.00 80.44 85 LEU A CA 1
ATOM 676 C C . LEU A 1 85 ? -29.643 -5.719 21.870 1.00 80.44 85 LEU A C 1
ATOM 678 O O . LEU A 1 85 ? -30.481 -6.558 22.187 1.00 80.44 85 LEU A O 1
ATOM 682 N N . ASP A 1 86 ? -29.904 -4.743 21.002 1.00 79.50 86 ASP A N 1
ATOM 683 C CA . ASP A 1 86 ? -31.161 -4.668 20.254 1.00 79.50 86 ASP A CA 1
ATOM 684 C C . ASP A 1 86 ? -31.203 -5.677 19.082 1.00 79.50 86 ASP A C 1
ATOM 686 O O . ASP A 1 86 ? -30.230 -6.384 18.794 1.00 79.50 86 ASP A O 1
ATOM 690 N N . ALA A 1 87 ? -32.346 -5.746 18.390 1.00 72.44 87 ALA A N 1
ATOM 691 C CA . ALA A 1 87 ? -32.549 -6.635 17.240 1.00 72.44 87 ALA A CA 1
ATOM 692 C C . ALA A 1 87 ? -31.589 -6.350 16.064 1.00 72.44 87 ALA A C 1
ATOM 694 O O . ALA A 1 87 ? -31.322 -7.246 15.264 1.00 72.44 87 ALA A O 1
ATOM 695 N N . ASP A 1 88 ? -31.035 -5.137 15.999 1.00 70.31 88 ASP A N 1
ATOM 696 C CA . ASP A 1 88 ? -30.073 -4.689 14.991 1.00 70.31 88 ASP A CA 1
ATOM 697 C C . ASP A 1 88 ? -28.608 -4.871 15.453 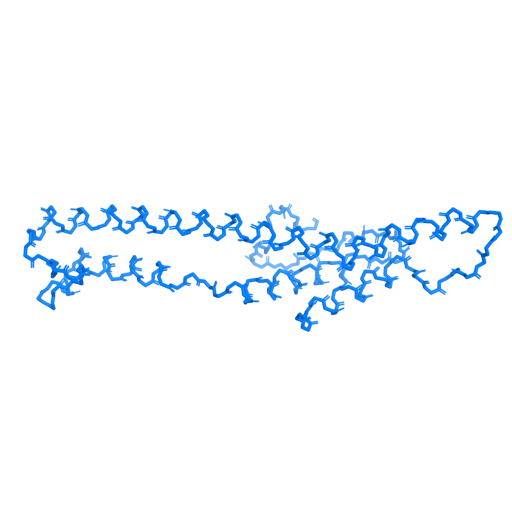1.00 70.31 88 ASP A C 1
ATOM 699 O O . ASP A 1 88 ? -27.665 -4.579 14.713 1.00 70.31 88 ASP A O 1
ATOM 703 N N . GLY A 1 89 ? -28.388 -5.379 16.672 1.00 72.06 89 GLY A N 1
ATOM 704 C CA . GLY A 1 89 ? -27.068 -5.591 17.263 1.00 72.06 89 GLY A CA 1
ATOM 705 C C . GLY A 1 89 ? -26.405 -4.326 17.821 1.00 72.06 89 GLY A C 1
ATOM 706 O O . GLY A 1 89 ? -25.192 -4.325 18.052 1.00 72.06 89 GLY A O 1
ATOM 707 N N . ASN A 1 90 ? -27.142 -3.242 18.055 1.00 78.69 90 ASN A N 1
ATOM 708 C CA . ASN A 1 90 ? -26.637 -2.080 18.780 1.00 78.69 90 ASN A CA 1
ATOM 709 C C . ASN A 1 90 ? -26.723 -2.299 20.292 1.00 78.69 90 ASN A C 1
ATOM 711 O O . ASN A 1 90 ? -27.627 -2.950 20.808 1.00 78.69 90 ASN A O 1
ATOM 715 N N . LEU A 1 91 ? -25.768 -1.713 21.011 1.00 79.75 91 LEU A N 1
ATOM 716 C CA . LEU A 1 91 ? -25.765 -1.726 22.466 1.00 79.75 91 LEU A CA 1
ATOM 717 C C . LEU A 1 91 ? -26.868 -0.809 23.001 1.00 79.75 91 LEU A C 1
ATOM 719 O O . LEU A 1 91 ? -26.923 0.365 22.635 1.00 79.75 91 LEU A O 1
ATOM 723 N N . VAL A 1 92 ? -27.701 -1.330 23.901 1.00 81.50 92 VAL A N 1
ATOM 724 C CA . VAL A 1 92 ? -28.760 -0.551 24.554 1.00 81.50 92 VAL A CA 1
ATOM 725 C C . VAL A 1 92 ? -28.138 0.543 25.438 1.00 81.50 92 VAL A C 1
ATOM 727 O O . VAL A 1 92 ? -27.194 0.283 26.187 1.00 81.50 92 VAL A O 1
ATOM 730 N N . GLU A 1 93 ? -28.688 1.765 25.397 1.00 77.00 93 GLU A N 1
ATOM 731 C CA . GLU A 1 93 ? -28.135 2.968 26.063 1.00 77.00 93 GLU A CA 1
ATOM 732 C C . GLU A 1 93 ? -27.851 2.753 27.563 1.00 77.00 93 GLU A C 1
ATOM 734 O O . GLU A 1 93 ? -26.886 3.275 28.116 1.00 77.00 93 GLU A O 1
ATOM 739 N N . LYS A 1 94 ? -28.645 1.898 28.215 1.00 78.19 94 LYS A N 1
ATOM 740 C CA . LYS A 1 94 ? -28.500 1.530 29.630 1.00 78.19 94 LYS A CA 1
ATOM 741 C C . LYS A 1 94 ? -27.141 0.895 29.961 1.00 78.19 94 LYS A C 1
ATOM 743 O O . LYS A 1 94 ? -26.662 1.038 31.084 1.00 78.19 94 LYS A O 1
ATOM 748 N N . TYR A 1 95 ? -26.518 0.207 29.005 1.00 78.62 95 TYR A N 1
ATOM 749 C CA . TYR A 1 95 ? -25.261 -0.521 29.203 1.00 78.62 95 TYR A CA 1
ATOM 750 C C . TYR A 1 95 ? -24.042 0.196 28.621 1.00 78.62 95 TYR A C 1
ATOM 752 O O . TYR A 1 95 ? -22.919 -0.287 28.770 1.00 78.62 95 TYR A O 1
ATOM 760 N N . ARG A 1 96 ? -24.234 1.373 28.019 1.00 75.69 96 ARG A N 1
ATOM 761 C CA . ARG A 1 96 ? -23.188 2.154 27.346 1.00 75.69 96 ARG A CA 1
ATOM 762 C C . ARG A 1 96 ? -22.045 2.574 28.269 1.00 75.69 96 ARG A C 1
ATOM 764 O O . ARG A 1 96 ? -20.885 2.558 27.871 1.00 75.69 96 ARG A O 1
ATOM 771 N N . GLU A 1 97 ? -22.370 2.870 29.525 1.00 80.19 97 GLU A N 1
ATOM 772 C CA . GLU A 1 97 ? -21.389 3.272 30.537 1.00 80.19 97 GLU A CA 1
ATOM 773 C C . GLU A 1 97 ? -20.689 2.095 31.234 1.00 80.19 97 GLU A C 1
ATOM 775 O O . GLU A 1 97 ? -19.712 2.295 31.961 1.00 80.19 97 GLU A O 1
ATOM 780 N N . THR A 1 98 ? -21.136 0.859 30.997 1.00 83.44 98 THR A N 1
ATOM 781 C CA . THR A 1 98 ? -20.496 -0.330 31.573 1.00 83.44 98 THR A CA 1
ATOM 782 C C . THR A 1 98 ? -19.177 -0.642 30.873 1.00 83.44 98 THR A C 1
ATOM 784 O O . THR A 1 98 ? -18.985 -0.339 29.695 1.00 83.44 98 THR A O 1
ATOM 787 N N . LYS A 1 99 ? -18.257 -1.303 31.585 1.00 83.25 99 LYS A N 1
ATOM 788 C CA . LYS A 1 99 ? -16.956 -1.695 31.024 1.00 83.25 99 LYS A CA 1
ATOM 789 C C . LYS A 1 99 ? -17.111 -2.545 29.751 1.00 83.25 99 LYS A C 1
ATOM 791 O O . LYS A 1 9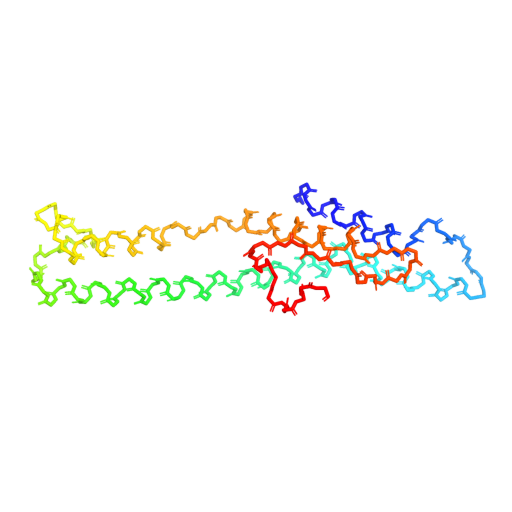9 ? -16.471 -2.248 28.749 1.00 83.25 99 LYS A O 1
ATOM 796 N N . ALA A 1 100 ? -18.014 -3.528 29.772 1.00 81.69 100 ALA A N 1
ATOM 797 C CA . ALA A 1 100 ? -18.299 -4.387 28.621 1.00 81.69 100 ALA A CA 1
ATOM 798 C C . ALA A 1 100 ? -18.952 -3.619 27.453 1.00 81.69 100 ALA A C 1
ATOM 800 O O . ALA A 1 100 ? -18.611 -3.851 26.296 1.00 81.69 100 ALA A O 1
ATOM 801 N N . GLY A 1 101 ? -19.832 -2.654 27.742 1.00 81.56 101 GLY A N 1
ATOM 802 C CA . GLY A 1 101 ? -20.438 -1.795 26.724 1.00 81.56 101 GLY A CA 1
ATOM 803 C C . GLY A 1 101 ? -19.436 -0.883 26.009 1.00 81.56 101 GLY A C 1
ATOM 804 O O . GLY A 1 101 ? -19.467 -0.766 24.783 1.00 81.56 101 GLY A O 1
ATOM 805 N N . LYS A 1 102 ? -18.493 -0.290 26.752 1.00 83.94 102 LYS A N 1
ATOM 806 C CA . LYS A 1 102 ? -17.408 0.526 26.175 1.00 83.94 102 LYS A CA 1
ATOM 807 C C . LYS A 1 102 ? -16.474 -0.305 25.297 1.00 83.94 102 LYS A C 1
ATOM 809 O O . LYS A 1 102 ? -16.100 0.146 24.218 1.00 83.94 102 LYS A O 1
ATOM 814 N N . GLU A 1 103 ? -16.140 -1.522 25.726 1.00 84.12 103 GLU A N 1
ATOM 815 C CA . GLU A 1 103 ? -15.344 -2.465 24.928 1.00 84.12 103 GLU A CA 1
ATOM 816 C C . GLU A 1 103 ? -16.061 -2.851 23.621 1.00 84.12 103 GLU A C 1
ATOM 818 O O . GLU A 1 103 ? -15.428 -2.889 22.566 1.00 84.12 103 GLU A O 1
ATOM 823 N N . TYR A 1 104 ? -17.383 -3.057 23.657 1.00 84.06 104 TYR A N 1
ATOM 824 C CA . TYR A 1 104 ? -18.189 -3.343 22.465 1.00 84.06 104 TYR A CA 1
ATOM 825 C C . TYR A 1 104 ? -18.225 -2.183 21.470 1.00 84.06 104 TYR A C 1
ATOM 827 O O . TYR A 1 104 ? -18.025 -2.385 20.272 1.00 84.06 104 TYR A O 1
ATOM 835 N N . LEU A 1 105 ? -18.439 -0.958 21.958 1.00 84.12 105 LEU A N 1
ATOM 836 C CA . LEU A 1 105 ? -18.430 0.234 21.110 1.00 84.12 105 LEU A CA 1
ATOM 837 C C . LEU A 1 105 ? -17.059 0.464 20.474 1.00 84.12 105 LEU A C 1
ATOM 839 O O . LEU A 1 105 ? -16.991 0.700 19.271 1.00 84.12 105 LEU A O 1
ATOM 843 N N . ALA A 1 106 ? -15.978 0.313 21.242 1.00 83.50 106 ALA A N 1
ATOM 844 C CA . ALA A 1 106 ? -14.621 0.438 20.722 1.00 83.50 106 ALA A CA 1
ATOM 845 C C . ALA A 1 106 ? -14.317 -0.617 19.644 1.00 83.50 106 ALA A C 1
ATOM 847 O O . ALA A 1 106 ? -13.770 -0.285 18.594 1.00 83.50 106 ALA A O 1
ATOM 848 N N . ALA A 1 107 ? -14.711 -1.877 19.857 1.00 81.88 107 ALA A N 1
ATOM 849 C CA . ALA A 1 107 ? -14.535 -2.935 18.862 1.00 81.88 107 ALA A CA 1
ATOM 850 C C . ALA A 1 107 ? -15.351 -2.669 17.582 1.00 81.88 107 ALA A C 1
ATOM 852 O O . ALA A 1 107 ? -14.886 -2.947 16.475 1.00 81.88 107 ALA A O 1
ATOM 853 N N . ARG A 1 108 ? -16.543 -2.075 17.713 1.00 81.25 108 ARG A N 1
ATOM 854 C CA . ARG A 1 108 ? -17.396 -1.705 16.575 1.00 81.25 108 ARG A CA 1
ATOM 855 C C . ARG A 1 108 ? -16.847 -0.521 15.796 1.00 81.25 108 ARG A C 1
ATOM 857 O O . ARG A 1 108 ? -16.860 -0.552 14.569 1.00 81.25 108 ARG A O 1
ATOM 864 N 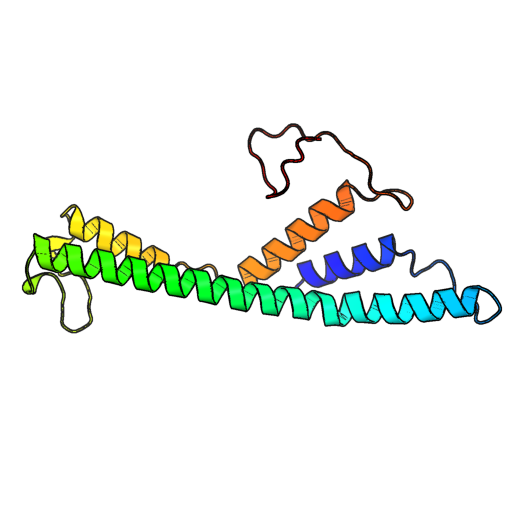N . GLU A 1 109 ? -16.318 0.482 16.485 1.00 77.56 109 GLU A N 1
ATOM 865 C CA . GLU A 1 109 ? -15.598 1.581 15.846 1.00 77.56 109 GLU A CA 1
ATOM 866 C C . GLU A 1 109 ? -14.328 1.095 15.147 1.00 77.56 109 GLU A C 1
ATOM 868 O O . GLU A 1 109 ? -14.053 1.541 14.040 1.00 77.56 109 GLU A O 1
ATOM 873 N N . MET A 1 110 ? -13.586 0.144 15.722 1.00 69.88 110 MET A N 1
ATOM 874 C CA . MET A 1 110 ? -12.420 -0.450 15.058 1.00 69.88 110 MET A CA 1
ATOM 875 C C . MET A 1 110 ? -12.799 -1.201 13.779 1.00 69.88 110 MET A C 1
ATOM 877 O O . MET A 1 110 ? -12.113 -1.063 12.770 1.00 69.88 110 MET A O 1
ATOM 881 N N . ALA A 1 111 ? -13.905 -1.945 13.790 1.00 70.44 111 ALA A N 1
ATOM 882 C CA . ALA A 1 111 ? -14.400 -2.623 12.595 1.00 70.44 111 ALA A CA 1
ATOM 883 C C . ALA A 1 111 ? -14.937 -1.651 11.530 1.00 70.44 111 ALA A C 1
ATOM 885 O O . ALA A 1 111 ? -14.807 -1.917 10.338 1.00 70.44 111 ALA A O 1
ATOM 886 N N . ALA A 1 112 ? -15.519 -0.521 11.944 1.00 67.44 112 ALA A N 1
ATOM 887 C CA . ALA A 1 112 ? -15.975 0.537 11.040 1.00 67.44 112 ALA A CA 1
ATOM 888 C C . ALA A 1 112 ? -14.826 1.431 10.534 1.00 67.44 112 ALA A C 1
ATOM 890 O O . ALA A 1 112 ? -14.922 2.022 9.462 1.00 67.44 112 ALA A O 1
ATOM 891 N N . GLY A 1 113 ? -13.749 1.540 11.313 1.00 57.88 113 GLY A N 1
ATOM 892 C CA . GLY A 1 113 ? -12.610 2.427 11.098 1.00 57.88 113 GLY A CA 1
ATOM 893 C C . GLY A 1 113 ? -11.469 1.826 10.281 1.00 57.88 113 GLY A C 1
ATOM 894 O O . GLY A 1 113 ? -10.396 2.436 10.235 1.00 57.88 113 GLY A O 1
ATOM 895 N N . ALA A 1 114 ? -11.670 0.666 9.644 1.00 59.72 114 ALA A N 1
ATOM 896 C CA . ALA A 1 114 ? -10.751 0.159 8.629 1.00 59.72 114 ALA A CA 1
ATOM 897 C C . ALA A 1 114 ? -10.515 1.285 7.611 1.00 59.72 114 ALA A C 1
ATOM 899 O O . ALA A 1 114 ? -11.443 1.741 6.939 1.00 59.72 114 ALA A O 1
ATOM 900 N N . ARG A 1 115 ? -9.291 1.831 7.595 1.00 59.75 115 ARG A N 1
ATOM 901 C CA . ARG A 1 115 ? -8.952 2.994 6.767 1.00 59.75 115 ARG A CA 1
ATOM 902 C C . ARG A 1 115 ? -9.369 2.705 5.332 1.00 59.75 115 ARG A C 1
ATOM 904 O O . ARG A 1 115 ? -9.102 1.618 4.828 1.00 59.75 115 ARG A O 1
ATOM 911 N N . GLY A 1 116 ? -9.993 3.691 4.685 1.00 68.00 116 GLY A N 1
ATOM 912 C CA . GLY A 1 116 ? -10.385 3.568 3.286 1.00 68.00 116 GLY A CA 1
ATOM 913 C C . GLY A 1 116 ? -9.206 3.076 2.448 1.00 68.00 116 GLY A C 1
ATOM 914 O O . GLY A 1 116 ? -8.087 3.572 2.608 1.00 68.00 116 GLY A O 1
ATOM 915 N N . HIS A 1 117 ? -9.470 2.089 1.595 1.00 73.88 117 HIS A N 1
ATOM 916 C CA . HIS A 1 117 ? -8.485 1.423 0.744 1.00 73.88 117 HIS A CA 1
ATOM 917 C C . HIS A 1 117 ? -7.535 2.427 0.062 1.00 73.88 117 HIS A C 1
ATOM 919 O O . HIS A 1 117 ? -6.316 2.295 0.146 1.00 73.88 117 HIS A O 1
ATOM 925 N N . ASP A 1 118 ? -8.089 3.515 -0.474 1.00 77.62 118 ASP A N 1
ATOM 926 C CA . ASP A 1 118 ? -7.349 4.579 -1.162 1.00 77.62 118 ASP A CA 1
ATOM 927 C C . ASP A 1 118 ? -6.340 5.310 -0.260 1.00 77.62 118 ASP A C 1
ATOM 929 O O . ASP A 1 118 ? -5.257 5.697 -0.701 1.00 77.62 118 ASP A O 1
ATOM 933 N N . ALA A 1 119 ? -6.663 5.500 1.023 1.00 81.88 119 ALA A N 1
ATOM 934 C CA . ALA A 1 119 ? -5.770 6.158 1.973 1.00 81.88 119 ALA A CA 1
ATOM 935 C C . ALA A 1 119 ? -4.587 5.255 2.352 1.00 81.88 119 ALA A C 1
ATOM 937 O O . ALA A 1 119 ? -3.467 5.743 2.530 1.00 81.88 119 ALA A O 1
ATOM 938 N N . LEU A 1 120 ? -4.823 3.943 2.462 1.00 82.12 120 LEU A N 1
ATOM 939 C CA . LEU A 1 120 ? -3.769 2.952 2.684 1.00 82.12 120 LEU A CA 1
ATOM 940 C C . LEU A 1 120 ? -2.864 2.837 1.458 1.00 82.12 120 LEU A C 1
ATOM 942 O O . LEU A 1 120 ? -1.642 2.890 1.595 1.00 82.12 120 LEU A O 1
ATOM 946 N N . GLU A 1 121 ? -3.449 2.775 0.265 1.00 86.50 121 GLU A N 1
ATOM 947 C CA . GLU A 1 121 ? -2.711 2.749 -0.995 1.00 86.50 121 GLU A CA 1
ATOM 948 C C . GLU A 1 121 ? -1.827 3.994 -1.158 1.00 86.50 121 GLU A C 1
ATOM 950 O O . GLU A 1 121 ? -0.618 3.893 -1.392 1.00 86.50 121 GLU A O 1
ATOM 955 N N . ALA A 1 122 ? -2.392 5.185 -0.944 1.00 88.06 122 ALA A N 1
ATOM 956 C CA . ALA A 1 122 ? -1.646 6.435 -0.997 1.00 88.06 122 ALA A CA 1
ATOM 957 C C . ALA A 1 122 ? -0.493 6.472 0.021 1.00 88.06 122 ALA A C 1
ATOM 959 O O . ALA A 1 122 ? 0.577 7.007 -0.290 1.00 88.06 122 ALA A O 1
ATOM 960 N N . ALA A 1 123 ? -0.689 5.909 1.218 1.00 85.69 123 ALA A N 1
ATOM 961 C CA . ALA A 1 123 ? 0.362 5.799 2.222 1.00 85.69 123 ALA A CA 1
ATOM 962 C C . ALA A 1 123 ? 1.486 4.861 1.761 1.00 85.69 123 ALA A C 1
ATOM 964 O O . ALA A 1 123 ? 2.654 5.234 1.878 1.00 85.69 123 ALA A O 1
ATOM 965 N N . ILE A 1 124 ? 1.160 3.694 1.194 1.00 88.62 124 ILE A N 1
ATOM 966 C CA . ILE A 1 124 ? 2.148 2.733 0.679 1.00 88.62 124 ILE A CA 1
ATOM 967 C C . ILE A 1 124 ? 3.046 3.388 -0.370 1.00 88.62 124 ILE A C 1
ATOM 969 O O . ILE A 1 124 ? 4.266 3.374 -0.209 1.00 88.62 124 ILE A O 1
ATOM 973 N N . TYR A 1 125 ? 2.473 4.034 -1.389 1.00 92.94 125 TYR A N 1
ATOM 974 C CA . TYR A 1 125 ? 3.272 4.714 -2.414 1.00 92.94 125 TYR A CA 1
ATOM 975 C C . TYR A 1 125 ? 4.174 5.802 -1.830 1.00 92.94 125 TYR A C 1
ATOM 977 O O . TYR A 1 125 ? 5.333 5.922 -2.222 1.00 92.94 125 TYR A O 1
ATOM 985 N N . ASN A 1 126 ? 3.679 6.566 -0.855 1.00 90.19 126 ASN A N 1
ATOM 986 C CA . ASN A 1 126 ? 4.481 7.586 -0.185 1.00 90.19 126 ASN A CA 1
ATOM 987 C C . ASN A 1 126 ? 5.644 6.971 0.621 1.00 90.19 126 ASN A C 1
ATOM 989 O O . ASN A 1 126 ? 6.759 7.493 0.621 1.00 90.19 126 ASN A O 1
ATOM 993 N N . HIS A 1 127 ? 5.414 5.835 1.285 1.00 88.56 127 HIS A N 1
ATOM 994 C CA . HIS A 1 127 ? 6.460 5.099 1.995 1.00 88.56 127 HIS A CA 1
ATOM 995 C C . HIS A 1 127 ? 7.519 4.539 1.043 1.00 88.56 127 HIS A C 1
ATOM 997 O O . HIS A 1 127 ? 8.712 4.699 1.310 1.00 88.56 127 HIS A O 1
ATOM 1003 N N . LEU A 1 128 ? 7.094 3.937 -0.069 1.00 91.00 128 LEU A N 1
ATOM 1004 C CA . LEU A 1 128 ? 7.986 3.444 -1.116 1.00 91.00 128 LEU A CA 1
ATOM 1005 C C . LEU A 1 128 ? 8.826 4.590 -1.687 1.00 91.00 128 LEU A C 1
ATOM 1007 O O . LEU A 1 128 ? 10.054 4.523 -1.661 1.00 91.00 128 LEU A O 1
ATOM 1011 N N . TYR A 1 129 ? 8.190 5.693 -2.083 1.00 92.38 129 TYR A N 1
ATOM 1012 C CA . TYR A 1 129 ? 8.885 6.891 -2.552 1.00 92.38 129 TYR A CA 1
ATOM 1013 C C . TYR A 1 129 ? 9.932 7.373 -1.542 1.00 92.38 129 TYR A C 1
ATOM 1015 O O . TYR A 1 129 ? 11.097 7.566 -1.890 1.00 92.38 129 TYR A O 1
ATOM 1023 N N . GLY A 1 130 ? 9.549 7.529 -0.272 1.00 88.94 130 GLY A N 1
ATOM 1024 C CA . GLY A 1 130 ? 10.450 8.012 0.774 1.00 88.94 130 GLY A CA 1
ATOM 1025 C C . GLY A 1 130 ? 11.618 7.067 1.071 1.00 88.94 130 GLY A C 1
ATOM 1026 O O . GLY A 1 130 ? 12.673 7.521 1.515 1.00 88.94 130 GLY A O 1
ATOM 1027 N N . PHE A 1 131 ? 11.449 5.763 0.839 1.00 87.75 131 PHE A N 1
ATOM 1028 C CA . PHE A 1 131 ? 12.523 4.781 0.952 1.00 87.75 131 PHE A CA 1
ATOM 1029 C C . PHE A 1 131 ? 13.499 4.905 -0.224 1.00 87.75 131 PHE A C 1
ATOM 1031 O O . PHE A 1 131 ? 14.674 5.210 -0.014 1.00 87.75 131 PHE A O 1
ATOM 1038 N N . PHE A 1 132 ? 13.014 4.734 -1.456 1.00 89.50 132 PHE A N 1
ATOM 1039 C CA . PHE A 1 132 ? 13.873 4.703 -2.642 1.00 89.50 132 PHE A CA 1
ATOM 1040 C C . PHE A 1 132 ? 14.581 6.041 -2.882 1.00 89.50 132 PHE A C 1
ATOM 1042 O O . PHE A 1 132 ? 15.790 6.045 -3.084 1.00 89.50 132 PHE A O 1
ATOM 1049 N N . SER A 1 133 ? 13.886 7.175 -2.740 1.00 89.38 133 SER A N 1
ATOM 1050 C CA . SER A 1 133 ? 14.489 8.512 -2.920 1.00 89.38 133 SER A CA 1
ATOM 1051 C C . SER A 1 133 ? 15.614 8.816 -1.927 1.00 89.38 133 SER A C 1
ATOM 1053 O O . SER A 1 133 ? 16.488 9.638 -2.188 1.00 89.38 133 SER A O 1
ATOM 1055 N N . ARG A 1 134 ? 15.599 8.178 -0.752 1.00 84.69 134 ARG A N 1
ATOM 1056 C CA . ARG A 1 134 ? 16.609 8.402 0.284 1.00 84.69 134 ARG A CA 1
ATOM 1057 C C . ARG A 1 134 ? 17.836 7.528 0.086 1.00 84.69 134 ARG A C 1
ATOM 1059 O O . ARG A 1 134 ? 18.956 8.003 0.314 1.00 84.69 134 ARG A O 1
ATOM 1066 N N . TYR A 1 135 ? 17.600 6.249 -0.186 1.00 83.31 135 TYR A N 1
ATOM 1067 C CA . TYR A 1 135 ? 18.629 5.220 -0.130 1.00 83.31 135 TYR A CA 1
ATOM 1068 C C . TYR A 1 135 ? 19.247 4.934 -1.491 1.00 83.31 135 TYR A C 1
ATOM 1070 O O . TYR A 1 135 ? 20.387 4.502 -1.513 1.00 83.31 135 TYR A O 1
ATOM 1078 N N . TYR A 1 136 ? 18.565 5.214 -2.599 1.00 82.81 136 TYR A N 1
ATOM 1079 C CA . TYR A 1 136 ? 19.170 5.082 -3.917 1.00 82.81 136 TYR A CA 1
ATOM 1080 C C . TYR A 1 136 ? 19.999 6.318 -4.262 1.00 82.81 136 TYR A C 1
ATOM 1082 O O . TYR A 1 136 ? 19.529 7.449 -4.122 1.00 82.81 136 TYR A O 1
ATOM 1090 N N . GLN A 1 137 ? 21.229 6.104 -4.712 1.00 79.25 137 GLN A N 1
ATOM 1091 C CA . GLN A 1 137 ? 22.107 7.153 -5.208 1.00 79.25 137 GLN A CA 1
ATOM 1092 C C . GLN A 1 137 ? 23.112 6.547 -6.195 1.00 79.25 137 GLN A C 1
ATOM 1094 O O . GLN A 1 137 ? 23.734 5.533 -5.898 1.00 79.25 137 GLN A O 1
ATOM 1099 N N . ASP A 1 138 ? 23.261 7.176 -7.364 1.00 75.00 138 ASP A N 1
ATOM 1100 C CA . ASP A 1 138 ? 24.277 6.849 -8.378 1.00 75.00 138 ASP A CA 1
ATOM 1101 C C . ASP A 1 138 ? 24.340 5.362 -8.792 1.00 75.00 138 ASP A C 1
ATOM 1103 O O . ASP A 1 138 ? 25.404 4.834 -9.108 1.00 75.00 138 ASP A O 1
ATOM 1107 N N . GLY A 1 139 ? 23.190 4.679 -8.820 1.00 72.06 139 GLY A N 1
ATOM 1108 C CA . GLY A 1 139 ? 23.102 3.272 -9.230 1.00 72.06 139 GLY A CA 1
ATOM 1109 C C . GLY A 1 139 ? 23.228 2.251 -8.098 1.00 72.06 139 GLY A C 1
ATOM 1110 O O . GLY A 1 139 ? 23.219 1.055 -8.382 1.00 72.06 139 GLY A O 1
ATOM 1111 N N . ASP A 1 140 ? 23.323 2.692 -6.839 1.00 77.50 140 ASP A N 1
ATOM 1112 C CA . ASP A 1 140 ? 23.456 1.806 -5.680 1.00 77.50 140 ASP A CA 1
ATOM 1113 C C . ASP A 1 140 ? 22.561 2.228 -4.498 1.00 77.50 140 ASP A C 1
ATOM 1115 O O . ASP A 1 140 ? 22.112 3.374 -4.390 1.00 77.50 140 ASP A O 1
ATOM 1119 N N . PHE A 1 141 ? 22.296 1.285 -3.591 1.00 80.25 141 PHE A N 1
ATOM 1120 C CA . PHE A 1 141 ? 21.629 1.546 -2.321 1.00 80.25 141 PHE A CA 1
ATOM 1121 C C . PHE A 1 141 ? 22.652 1.855 -1.227 1.00 80.25 141 PHE A C 1
ATOM 1123 O O . PHE A 1 141 ? 23.395 0.994 -0.766 1.00 80.25 141 PHE A O 1
ATOM 1130 N N . ILE A 1 142 ? 22.632 3.090 -0.736 1.00 79.31 142 ILE A N 1
ATOM 1131 C CA . ILE A 1 142 ? 23.532 3.565 0.312 1.00 79.31 142 ILE A CA 1
ATOM 1132 C C . ILE A 1 142 ? 22.871 3.427 1.681 1.00 79.31 142 ILE A C 1
ATOM 1134 O O . ILE A 1 142 ? 21.781 3.950 1.919 1.00 79.31 142 ILE A O 1
ATOM 1138 N N . SER A 1 143 ? 23.565 2.818 2.641 1.00 71.94 143 SER A N 1
ATOM 1139 C CA . SER A 1 143 ? 23.141 2.794 4.042 1.00 71.94 143 SER A CA 1
ATOM 1140 C C . SER A 1 143 ? 23.271 4.184 4.687 1.00 71.94 143 SER A C 1
ATOM 1142 O O . SER A 1 143 ? 24.342 4.641 5.081 1.00 71.94 143 SER A O 1
ATOM 1144 N N . LYS A 1 144 ? 22.149 4.900 4.826 1.00 68.88 144 LYS A N 1
ATOM 1145 C CA . LYS A 1 144 ? 22.096 6.175 5.568 1.00 68.88 144 LYS A CA 1
ATOM 1146 C C . LYS A 1 144 ? 21.567 5.948 6.981 1.00 68.88 144 LYS A C 1
ATOM 1148 O O . LYS A 1 144 ? 20.383 5.638 7.143 1.00 68.88 144 LYS A O 1
ATOM 1153 N N . ARG A 1 145 ? 22.404 6.192 8.003 1.00 66.00 145 ARG A N 1
ATOM 1154 C CA . ARG A 1 145 ? 21.993 6.132 9.419 1.00 66.00 145 ARG A CA 1
ATOM 1155 C C . ARG A 1 145 ? 20.750 6.984 9.658 1.00 66.00 145 ARG A C 1
ATOM 1157 O O . ARG A 1 145 ? 20.656 8.133 9.213 1.00 66.00 145 ARG A O 1
ATOM 1164 N N . ARG A 1 146 ? 19.767 6.412 10.352 1.00 61.28 146 ARG A N 1
ATOM 1165 C CA . ARG A 1 146 ? 18.505 7.085 10.660 1.00 61.28 146 ARG A CA 1
ATOM 1166 C C . ARG A 1 146 ? 18.371 7.233 12.166 1.00 61.28 146 ARG A C 1
ATOM 1168 O O . ARG A 1 146 ? 18.015 6.294 12.859 1.00 61.28 146 ARG A O 1
ATOM 1175 N N . TYR A 1 147 ? 18.585 8.444 12.666 1.00 62.66 147 TYR A N 1
ATOM 1176 C CA . TYR A 1 147 ? 18.266 8.771 14.052 1.00 62.66 147 TYR A CA 1
ATOM 1177 C C . TYR A 1 147 ? 16.750 8.986 14.171 1.00 62.66 147 TYR A C 1
ATOM 1179 O O . TYR A 1 147 ? 16.221 10.020 13.765 1.00 62.66 147 TYR A O 1
ATOM 1187 N N . SER A 1 148 ? 16.021 7.985 14.665 1.00 62.25 148 SER A N 1
ATOM 1188 C CA . SER A 1 148 ? 14.589 8.096 14.961 1.00 62.25 148 SER A CA 1
ATOM 1189 C C . SER A 1 148 ? 14.259 7.384 16.267 1.00 62.25 148 SER A C 1
ATOM 1191 O O . SER A 1 148 ? 14.796 6.320 16.539 1.00 62.25 148 SER A O 1
ATOM 1193 N N . LYS A 1 149 ? 13.361 7.959 17.077 1.00 61.28 149 LYS A N 1
ATOM 1194 C CA . LYS A 1 149 ? 12.913 7.359 18.349 1.00 61.28 149 LYS A CA 1
ATOM 1195 C C . LYS A 1 149 ? 11.972 6.155 18.169 1.00 61.28 149 LYS A C 1
ATOM 1197 O O . LYS A 1 149 ? 11.651 5.504 19.154 1.00 61.28 149 LYS A O 1
ATOM 1202 N N . LYS A 1 150 ? 11.478 5.899 16.952 1.00 61.66 150 LYS A N 1
ATOM 1203 C CA . LYS A 1 150 ? 10.565 4.794 16.625 1.00 61.66 150 LYS A CA 1
ATOM 1204 C C . LYS A 1 150 ? 10.987 4.138 15.314 1.00 61.66 150 LYS A C 1
ATOM 1206 O O . LYS A 1 150 ? 11.262 4.842 14.338 1.00 61.66 150 LYS A O 1
ATOM 1211 N N . GLU A 1 151 ? 10.980 2.811 15.291 1.00 60.41 151 GLU A N 1
ATOM 1212 C CA . GLU A 1 151 ? 11.170 2.025 14.073 1.00 60.41 151 GLU A CA 1
ATOM 1213 C C . GLU A 1 151 ? 9.952 2.221 13.165 1.00 60.41 151 GLU A C 1
ATOM 1215 O O . GLU A 1 151 ? 8.807 2.138 13.611 1.00 60.41 151 GLU A O 1
ATOM 1220 N N . ARG A 1 152 ? 10.192 2.600 11.905 1.00 58.91 152 ARG A N 1
ATOM 1221 C CA . ARG A 1 152 ? 9.126 2.957 10.950 1.00 58.91 152 ARG A CA 1
ATOM 1222 C C . ARG A 1 152 ? 8.925 1.909 9.857 1.00 58.91 152 ARG A C 1
ATOM 1224 O O . ARG A 1 152 ? 7.983 2.031 9.084 1.00 58.91 152 ARG A O 1
ATOM 1231 N N . TYR A 1 153 ? 9.804 0.915 9.789 1.00 59.78 153 TYR A N 1
ATOM 1232 C CA . TYR A 1 153 ? 9.796 -0.141 8.785 1.00 59.78 153 TYR A CA 1
ATOM 1233 C C . TYR A 1 153 ? 9.933 -1.495 9.480 1.00 59.78 153 TYR A C 1
ATOM 1235 O O . TYR A 1 153 ? 10.578 -1.582 10.520 1.00 59.78 153 TYR A O 1
ATOM 1243 N N . ALA A 1 154 ? 9.326 -2.534 8.900 1.00 52.69 154 ALA A N 1
ATOM 1244 C CA . ALA A 1 154 ? 9.363 -3.900 9.431 1.00 52.69 154 ALA A CA 1
ATOM 1245 C C . ALA A 1 154 ? 10.757 -4.546 9.348 1.00 52.69 154 ALA A C 1
ATOM 1247 O O . ALA A 1 154 ? 11.039 -5.511 10.051 1.00 52.69 154 ALA A O 1
ATOM 1248 N N . ILE A 1 155 ? 11.635 -4.009 8.499 1.00 55.09 155 ILE A N 1
ATOM 1249 C CA . ILE A 1 155 ? 13.042 -4.394 8.467 1.00 55.09 155 ILE A CA 1
ATOM 1250 C C . ILE A 1 155 ? 13.742 -3.615 9.589 1.00 55.09 155 ILE A C 1
ATOM 1252 O O . ILE A 1 155 ? 13.717 -2.379 9.538 1.00 55.09 155 ILE A O 1
ATOM 1256 N N . PRO A 1 156 ? 14.374 -4.292 10.570 1.00 46.22 156 PRO A N 1
ATOM 1257 C CA . PRO A 1 156 ? 15.105 -3.653 11.660 1.00 46.22 156 PRO A CA 1
ATOM 1258 C C . PRO A 1 156 ? 16.413 -3.073 11.115 1.00 46.22 156 PRO A C 1
ATOM 1260 O O . PRO A 1 156 ? 17.502 -3.599 11.315 1.00 46.22 156 PRO A O 1
ATOM 1263 N N . TYR A 1 157 ? 16.294 -1.992 10.353 1.00 47.38 157 TYR A N 1
ATOM 1264 C CA . TYR A 1 157 ? 17.409 -1.242 9.807 1.00 47.38 157 TYR A CA 1
ATOM 1265 C C . TYR A 1 157 ? 17.431 0.121 10.492 1.00 47.38 157 TYR A C 1
ATOM 1267 O O . TYR A 1 157 ? 16.816 1.091 10.044 1.00 47.38 157 TYR A O 1
ATOM 1275 N N . ASN A 1 158 ? 18.164 0.192 11.604 1.00 43.75 158 ASN A N 1
ATOM 1276 C CA . ASN A 1 158 ? 18.520 1.453 12.263 1.00 43.75 158 ASN A CA 1
ATOM 1277 C C . ASN A 1 158 ? 19.796 2.077 11.656 1.00 43.75 158 ASN A C 1
ATOM 1279 O O . ASN A 1 158 ? 20.424 2.945 12.266 1.00 43.75 158 ASN A O 1
ATOM 1283 N N . GLY A 1 159 ? 20.131 1.692 10.418 1.00 47.19 159 GLY A N 1
ATOM 1284 C CA . GLY A 1 159 ? 21.382 2.044 9.749 1.00 47.19 159 GLY A CA 1
ATOM 1285 C C . GLY A 1 159 ? 22.472 1.020 9.995 1.00 47.19 159 GLY A C 1
ATOM 1286 O O . GLY A 1 159 ? 22.685 0.669 11.174 1.00 47.19 159 GLY A O 1
#

Secondary structure (DSSP, 8-state):
--HHHHHHHHHHHHHTTGGG----STHHHHHHHHHHHHHHIIIIIHHHHHHHHHHHHHHHHHHHHHHHHHHHHHHHHHHH-GGGB-TTSPBPGGGTTSHHHHHHHHHHHHHH----HHHHHHHHHHHHHHHHHHHEETTEE-------SS--SSS----

Sequence (159 aa):
MSENQVKFQNLLRELFQFDCADLDFGIYRIMNYKRAVIEQFIAEDLPRAIAEELARGALAEQSQATQALESVRKKVLEVLGDDALDADGNLVEKYRETKAGKEYLAAREMAAGARGHDALEAAIYNHLYGFFSRYYQDGDFISKRRYSKKERYAIPYNG

Radius of gyration: 24.3 Å; chains: 1; bounding box: 57×25×64 Å

pLDDT: mean 79.53, std 11.3, range [43.75, 96.19]